Protein AF-A0A7E4ULX9-F1 (afdb_monomer_lite)

Foldseek 3Di:
DVVLVVLLVQLVVLLVVLVVVLVVLVVVLVVLVVCVVVCVDVVSVVVNVLSVLSNVLSVLSNVVSVCSNVVPPDPPVNVVVNVVSNVVSD

Structure (mmCIF, N/CA/C/O backbone):
data_AF-A0A7E4ULX9-F1
#
_entry.id   AF-A0A7E4ULX9-F1
#
loop_
_atom_site.group_PDB
_atom_site.id
_atom_site.type_symbol
_atom_site.label_atom_id
_atom_site.label_alt_id
_atom_site.label_comp_id
_atom_site.label_asym_id
_atom_site.label_entity_id
_atom_site.label_seq_id
_atom_site.pdbx_PDB_ins_code
_atom_site.Cartn_x
_atom_site.Cartn_y
_atom_site.Cartn_z
_atom_site.occupancy
_atom_site.B_iso_or_equiv
_atom_site.auth_seq_id
_atom_site.auth_comp_id
_atom_site.auth_asym_id
_atom_site.auth_atom_id
_atom_site.pdbx_PDB_model_num
ATOM 1 N N . MET A 1 1 ? 15.107 9.418 -24.908 1.00 46.84 1 MET A N 1
ATOM 2 C CA . MET A 1 1 ? 15.678 9.861 -23.617 1.00 46.84 1 MET A CA 1
ATOM 3 C C . MET A 1 1 ? 14.628 10.435 -22.662 1.00 46.84 1 MET A C 1
ATOM 5 O O . MET A 1 1 ? 14.875 10.368 -21.472 1.00 46.84 1 MET A O 1
ATOM 9 N N . GLY A 1 2 ? 13.471 10.929 -23.139 1.00 59.28 2 GLY A N 1
ATOM 10 C CA . GLY A 1 2 ? 12.360 11.357 -22.266 1.00 59.28 2 GLY A CA 1
ATOM 11 C C . GLY A 1 2 ? 11.684 10.210 -21.500 1.00 59.28 2 GLY A C 1
ATOM 12 O O . GLY A 1 2 ? 11.623 10.263 -20.284 1.00 59.28 2 GLY A O 1
ATOM 13 N N . SER A 1 3 ? 11.327 9.113 -22.181 1.00 68.25 3 SER A N 1
ATOM 14 C CA . SER A 1 3 ? 10.551 8.011 -21.578 1.00 68.25 3 SER A CA 1
ATOM 15 C C . SER A 1 3 ? 11.184 7.378 -20.334 1.00 68.25 3 SER A C 1
ATOM 17 O O . SER A 1 3 ? 10.501 7.138 -19.353 1.00 68.25 3 SER A O 1
ATOM 19 N N . PHE A 1 4 ? 12.503 7.164 -20.332 1.00 71.38 4 PHE A N 1
ATOM 20 C CA . PHE A 1 4 ? 13.192 6.540 -19.198 1.00 71.38 4 PHE A CA 1
ATOM 21 C C . PHE A 1 4 ? 13.150 7.402 -17.929 1.00 71.38 4 PHE A C 1
ATOM 23 O O . PHE A 1 4 ? 12.985 6.882 -16.829 1.00 71.38 4 PHE A O 1
ATOM 30 N N . LEU A 1 5 ? 13.317 8.720 -18.073 1.00 79.94 5 LEU A N 1
ATOM 31 C CA . LEU A 1 5 ? 13.272 9.627 -16.930 1.00 79.94 5 LEU A CA 1
ATOM 32 C C . LEU A 1 5 ? 11.851 9.690 -16.355 1.00 79.94 5 LEU A C 1
ATOM 34 O O . LEU A 1 5 ? 11.692 9.717 -15.136 1.00 79.94 5 LEU A O 1
ATOM 38 N N . ASP A 1 6 ? 10.844 9.660 -17.230 1.00 80.12 6 ASP A N 1
ATOM 39 C CA . ASP A 1 6 ? 9.431 9.672 -16.857 1.00 80.12 6 ASP A CA 1
ATOM 40 C C . ASP A 1 6 ? 9.037 8.391 -16.096 1.00 80.12 6 ASP A C 1
ATOM 42 O O . ASP A 1 6 ? 8.398 8.480 -15.047 1.00 80.12 6 ASP A O 1
ATOM 46 N N . ASP A 1 7 ? 9.495 7.217 -16.547 1.00 77.50 7 ASP A N 1
ATOM 47 C CA . ASP A 1 7 ? 9.227 5.925 -15.894 1.00 77.50 7 ASP A CA 1
ATOM 48 C C . ASP A 1 7 ? 9.875 5.832 -14.503 1.00 77.50 7 ASP A C 1
ATOM 50 O O . ASP A 1 7 ? 9.255 5.381 -13.534 1.00 77.50 7 ASP A O 1
ATOM 54 N N . VAL A 1 8 ? 11.122 6.303 -14.379 1.00 82.62 8 VAL A N 1
ATOM 55 C CA . VAL A 1 8 ? 11.844 6.327 -13.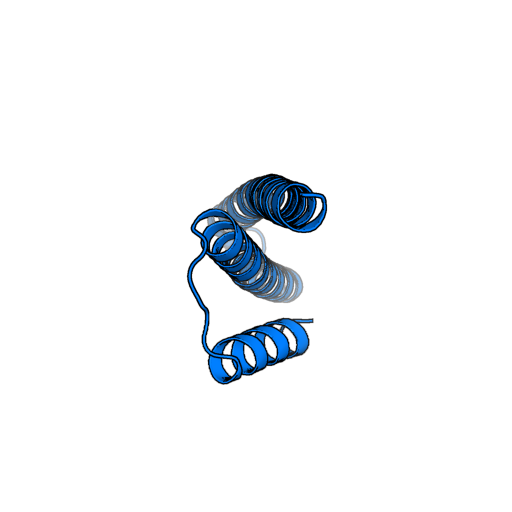097 1.00 82.62 8 VAL A CA 1
ATOM 56 C C . VAL A 1 8 ? 11.212 7.328 -12.132 1.00 82.62 8 VAL A C 1
ATOM 58 O O . VAL A 1 8 ? 11.046 7.027 -10.948 1.00 82.62 8 VAL A O 1
ATOM 61 N N . LEU A 1 9 ? 10.838 8.515 -12.615 1.00 85.81 9 LEU A N 1
ATOM 62 C CA . LEU A 1 9 ? 10.173 9.523 -11.794 1.00 85.81 9 LEU A CA 1
ATOM 63 C C . LEU A 1 9 ? 8.809 9.022 -11.307 1.00 85.81 9 LEU A C 1
ATOM 65 O O . LEU A 1 9 ? 8.503 9.149 -10.120 1.00 85.81 9 LEU A O 1
ATOM 69 N N . CYS A 1 10 ? 8.027 8.407 -12.198 1.00 82.19 10 CYS A N 1
ATOM 70 C CA . CYS A 1 10 ? 6.744 7.794 -11.871 1.00 82.19 10 CYS A CA 1
ATOM 71 C C . CYS A 1 10 ? 6.911 6.727 -10.781 1.00 82.19 10 CYS A C 1
ATOM 73 O O . CYS A 1 10 ? 6.295 6.830 -9.721 1.00 82.19 10 CYS A O 1
ATOM 75 N N . GLY A 1 11 ? 7.829 5.774 -10.978 1.00 83.38 11 GLY A N 1
ATOM 76 C CA . GLY A 1 11 ? 8.103 4.720 -10.002 1.00 83.38 11 GLY A CA 1
ATOM 77 C C . GLY A 1 11 ? 8.525 5.262 -8.631 1.00 83.38 11 GLY A C 1
ATOM 78 O O . GLY A 1 11 ? 7.990 4.834 -7.607 1.00 83.38 11 GLY A O 1
ATOM 79 N N . CYS A 1 12 ? 9.418 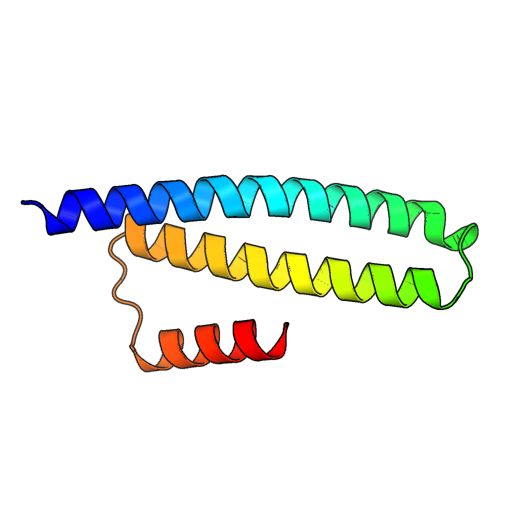6.256 -8.594 1.00 87.56 12 CYS A N 1
ATOM 80 C CA . CYS A 1 12 ? 9.852 6.900 -7.350 1.00 87.56 12 CYS A CA 1
ATOM 81 C C . CYS A 1 12 ? 8.696 7.579 -6.603 1.00 87.56 12 CYS A C 1
ATOM 83 O O . CYS A 1 12 ? 8.570 7.417 -5.387 1.00 87.56 12 CYS A O 1
ATOM 85 N N . LEU A 1 13 ? 7.848 8.328 -7.314 1.00 89.31 13 LEU A N 1
ATOM 86 C CA . LEU A 1 13 ? 6.699 9.005 -6.711 1.00 89.31 13 LEU A CA 1
ATOM 87 C C . LEU A 1 13 ? 5.671 7.993 -6.199 1.00 89.31 13 LEU A C 1
ATOM 89 O O . LEU A 1 13 ? 5.211 8.121 -5.063 1.00 89.31 13 LEU A O 1
ATOM 93 N N . THR A 1 14 ? 5.353 6.964 -6.989 1.00 87.69 14 THR A N 1
ATOM 94 C CA . THR A 1 14 ? 4.408 5.914 -6.593 1.00 87.69 14 THR A CA 1
ATOM 95 C C . THR A 1 14 ? 4.886 5.181 -5.344 1.00 87.69 14 THR A C 1
ATOM 97 O O . THR A 1 14 ? 4.126 5.076 -4.383 1.00 87.69 14 THR A O 1
ATOM 100 N N . VAL A 1 15 ? 6.147 4.734 -5.307 1.00 90.06 15 VAL A N 1
ATOM 101 C CA . VAL A 1 15 ? 6.711 4.047 -4.132 1.00 90.06 15 VAL A CA 1
ATOM 102 C C . VAL A 1 15 ? 6.761 4.976 -2.919 1.00 90.06 15 VAL A C 1
ATOM 104 O O . VAL A 1 15 ? 6.379 4.566 -1.823 1.00 90.06 15 VAL A O 1
ATOM 107 N N . GLY A 1 16 ? 7.190 6.227 -3.107 1.00 88.75 16 GLY A N 1
ATOM 108 C CA . GLY A 1 16 ? 7.301 7.208 -2.030 1.00 88.75 16 GLY A CA 1
ATOM 109 C C . GLY A 1 16 ? 5.956 7.510 -1.370 1.00 88.75 16 GLY A C 1
ATOM 110 O O . GLY A 1 16 ? 5.807 7.327 -0.161 1.00 88.75 16 GLY A O 1
ATOM 111 N N . PHE A 1 17 ? 4.958 7.928 -2.154 1.00 91.12 17 PHE A N 1
ATOM 112 C CA . PHE A 1 17 ? 3.636 8.252 -1.615 1.00 91.12 17 PHE A CA 1
ATOM 113 C C . PHE A 1 17 ? 2.940 7.018 -1.043 1.00 91.12 17 PHE A C 1
ATOM 115 O O . PHE A 1 17 ? 2.492 7.057 0.105 1.00 91.12 17 PHE A O 1
ATOM 122 N N . ALA A 1 18 ? 2.889 5.913 -1.794 1.00 90.38 18 ALA A N 1
ATOM 123 C CA . ALA A 1 18 ? 2.195 4.713 -1.336 1.00 90.38 18 ALA A CA 1
ATOM 124 C C . ALA A 1 18 ? 2.844 4.125 -0.074 1.00 90.38 18 ALA A C 1
ATOM 126 O O . ALA A 1 18 ? 2.133 3.716 0.841 1.00 90.38 18 ALA A O 1
ATOM 127 N N . GLY A 1 19 ? 4.177 4.162 0.030 1.00 88.94 19 GLY A N 1
ATOM 128 C CA . GLY A 1 19 ? 4.903 3.725 1.221 1.00 88.94 19 GLY A CA 1
ATOM 129 C C . GLY A 1 19 ? 4.595 4.569 2.463 1.00 88.94 19 GLY A C 1
ATOM 130 O O . GLY A 1 19 ? 4.371 4.013 3.540 1.00 88.94 19 GLY A O 1
ATOM 131 N N . ILE A 1 20 ? 4.526 5.899 2.324 1.00 92.75 20 ILE A N 1
ATOM 132 C CA . ILE A 1 20 ? 4.177 6.804 3.434 1.00 92.75 20 ILE A CA 1
ATOM 133 C C . ILE A 1 20 ? 2.751 6.537 3.926 1.00 92.75 20 ILE A C 1
ATOM 135 O O . ILE A 1 20 ? 2.534 6.372 5.129 1.00 92.75 20 ILE A O 1
ATOM 139 N N . PHE A 1 21 ? 1.777 6.459 3.014 1.00 91.50 21 PHE A N 1
ATOM 140 C CA . PHE A 1 21 ? 0.393 6.165 3.390 1.00 91.50 21 PHE A CA 1
ATOM 141 C C . PHE A 1 21 ? 0.261 4.771 4.008 1.00 91.50 21 PHE A C 1
ATOM 143 O O . PHE A 1 21 ? -0.411 4.629 5.029 1.00 91.50 21 PHE A O 1
ATOM 150 N N . LEU A 1 22 ? 0.960 3.766 3.470 1.00 91.94 22 LEU A N 1
ATOM 151 C CA . LEU A 1 22 ? 0.953 2.411 4.021 1.00 91.94 22 LEU A CA 1
ATOM 152 C C . LEU A 1 22 ? 1.443 2.406 5.474 1.00 91.94 22 LEU A C 1
ATOM 154 O O . LEU A 1 22 ? 0.811 1.795 6.334 1.00 91.94 22 LEU A O 1
ATOM 158 N N . ALA A 1 23 ? 2.521 3.136 5.774 1.00 91.12 23 ALA A N 1
ATOM 159 C CA . ALA A 1 23 ? 3.025 3.262 7.138 1.00 91.12 23 ALA A CA 1
ATOM 160 C C . ALA A 1 23 ? 1.984 3.888 8.085 1.00 91.12 23 ALA A C 1
ATOM 162 O O . ALA A 1 23 ? 1.777 3.377 9.189 1.00 91.12 23 ALA A O 1
ATOM 163 N N . PHE A 1 24 ? 1.287 4.947 7.655 1.00 92.25 24 PHE A N 1
ATOM 164 C CA . PHE A 1 24 ? 0.221 5.558 8.454 1.00 92.25 24 PHE A CA 1
ATOM 165 C C . PHE A 1 24 ? -0.937 4.592 8.716 1.00 92.25 24 PHE A C 1
ATOM 167 O O . PHE A 1 24 ? -1.365 4.453 9.863 1.00 92.25 24 PHE A O 1
ATOM 174 N N . TYR A 1 25 ? -1.410 3.888 7.687 1.00 90.44 25 TYR A N 1
ATOM 175 C CA . TYR A 1 25 ? -2.501 2.925 7.830 1.00 90.44 25 TYR A CA 1
ATOM 176 C C . TYR A 1 25 ? -2.135 1.754 8.741 1.00 90.44 25 TYR A C 1
ATOM 178 O O . TYR A 1 25 ? -2.935 1.378 9.598 1.00 90.44 25 TYR A O 1
ATOM 186 N N . VAL A 1 26 ? -0.908 1.233 8.647 1.00 90.94 26 VAL A N 1
ATOM 187 C CA . VAL A 1 26 ? -0.420 0.188 9.560 1.00 90.94 26 VAL A CA 1
ATOM 188 C C . VAL A 1 26 ? -0.438 0.675 11.011 1.00 90.94 26 VAL A C 1
ATOM 190 O O . VAL A 1 26 ? -0.889 -0.060 11.890 1.00 90.94 26 VAL A O 1
ATOM 193 N N . VAL A 1 27 ? -0.011 1.915 11.282 1.00 92.12 27 VAL A N 1
ATOM 194 C CA . VAL A 1 27 ? -0.071 2.497 12.636 1.00 92.12 27 VAL A CA 1
ATOM 195 C C . VAL A 1 27 ? -1.516 2.615 13.123 1.00 92.12 27 VAL A C 1
ATOM 197 O O . VAL A 1 27 ? -1.807 2.223 14.255 1.00 92.12 27 VAL A O 1
ATOM 200 N N . ILE A 1 28 ? -2.431 3.100 12.280 1.00 88.69 28 ILE A N 1
ATOM 201 C CA . ILE A 1 28 ? -3.857 3.220 12.619 1.00 88.69 28 ILE A CA 1
ATOM 202 C C . ILE A 1 2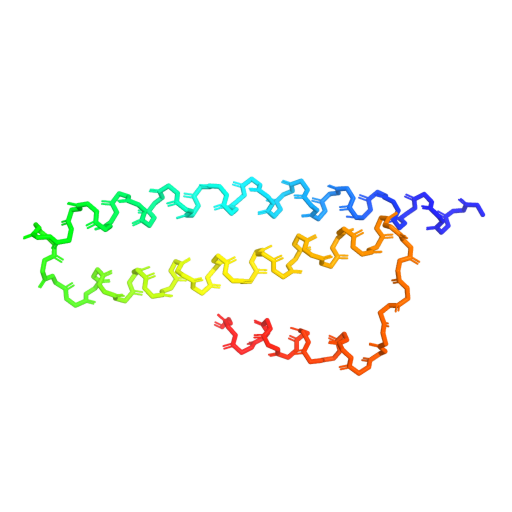8 ? -4.447 1.845 12.948 1.00 88.69 28 ILE A C 1
ATOM 204 O O . ILE A 1 28 ? -5.069 1.685 13.998 1.00 88.69 28 ILE A O 1
ATOM 208 N N . LEU A 1 29 ? -4.203 0.835 12.109 1.00 89.75 29 LEU A N 1
ATOM 209 C CA . LEU A 1 29 ? -4.661 -0.535 12.348 1.00 89.75 29 LEU A CA 1
ATOM 210 C C . LEU A 1 29 ? -4.093 -1.107 13.647 1.00 89.75 29 LEU A C 1
ATOM 212 O O . LEU A 1 29 ? -4.807 -1.769 14.397 1.00 89.75 29 LEU A O 1
ATOM 216 N N . LEU A 1 30 ? -2.827 -0.828 13.955 1.00 89.81 30 LEU A N 1
ATOM 217 C CA . LEU A 1 30 ? -2.190 -1.298 15.182 1.00 89.81 30 LEU A CA 1
ATOM 218 C C . LEU A 1 30 ? -2.831 -0.654 16.423 1.00 89.81 30 LEU A C 1
ATOM 220 O O . LEU A 1 30 ? -3.114 -1.350 17.400 1.00 89.81 30 LEU A O 1
ATOM 224 N N . VAL A 1 31 ? -3.151 0.642 16.360 1.00 88.38 31 VAL A N 1
ATOM 225 C CA . VAL A 1 31 ? -3.899 1.347 17.415 1.00 88.38 31 VAL A CA 1
ATOM 226 C C . VAL A 1 31 ? -5.310 0.779 17.574 1.00 88.38 31 VAL A C 1
ATOM 228 O O . VAL A 1 31 ? -5.734 0.511 18.701 1.00 88.38 31 VAL A O 1
ATOM 231 N N . LEU A 1 32 ? -6.024 0.560 16.466 1.00 84.62 32 LEU A N 1
ATOM 232 C CA . LEU A 1 32 ? -7.369 -0.020 16.474 1.00 84.62 32 LEU A CA 1
ATOM 233 C C . LEU A 1 32 ? -7.367 -1.437 17.058 1.00 84.62 32 LEU A C 1
ATOM 235 O O . LEU A 1 32 ? -8.200 -1.744 17.906 1.00 84.62 32 LEU A O 1
ATOM 239 N N . LYS A 1 33 ? -6.379 -2.262 16.694 1.00 84.00 33 LYS A N 1
ATOM 240 C CA . LYS A 1 33 ? -6.207 -3.622 17.219 1.00 84.00 33 LYS A CA 1
ATOM 241 C C . LYS A 1 33 ? -5.939 -3.634 18.724 1.00 84.00 33 LYS A C 1
ATOM 243 O O . LYS A 1 33 ? -6.543 -4.424 19.437 1.00 84.00 33 LYS A O 1
ATOM 248 N N . ILE A 1 34 ? -5.065 -2.754 19.225 1.00 85.25 34 ILE A N 1
ATOM 249 C CA . ILE A 1 34 ? -4.764 -2.658 20.668 1.00 85.25 34 ILE A CA 1
ATOM 250 C C . ILE A 1 34 ? -5.987 -2.199 21.470 1.00 85.25 34 ILE A C 1
ATOM 252 O O . ILE A 1 34 ? -6.136 -2.540 22.640 1.00 85.25 34 ILE A O 1
ATOM 256 N N . ARG A 1 35 ? -6.850 -1.374 20.871 1.00 79.62 35 ARG A N 1
ATOM 257 C CA . ARG A 1 35 ? -8.011 -0.785 21.550 1.00 79.62 35 ARG A CA 1
ATOM 258 C C . ARG A 1 35 ? -9.317 -1.508 21.235 1.00 79.62 35 ARG A C 1
ATOM 260 O O . ARG A 1 35 ? -10.364 -1.012 21.646 1.00 79.62 35 ARG A O 1
ATOM 267 N N . HIS A 1 36 ? -9.253 -2.659 20.571 1.00 70.62 36 HIS A N 1
ATOM 268 C CA . HIS A 1 36 ? -10.413 -3.435 20.142 1.00 70.62 36 HIS A CA 1
ATOM 269 C C . HIS A 1 36 ? -11.375 -3.713 21.310 1.00 70.62 36 HIS A C 1
ATOM 271 O O . HIS A 1 36 ? -12.574 -3.475 21.206 1.00 70.62 36 HIS A O 1
ATOM 277 N N . ASP A 1 37 ? -10.832 -4.052 22.480 1.00 68.31 37 ASP A N 1
ATOM 278 C CA . ASP A 1 37 ? -11.590 -4.347 23.705 1.00 68.31 37 ASP A CA 1
ATOM 279 C C . ASP A 1 37 ? -12.420 -3.153 24.219 1.00 68.31 37 ASP A C 1
ATOM 281 O O . ASP A 1 37 ? -13.391 -3.326 24.955 1.00 68.31 37 ASP A O 1
ATOM 285 N N . LYS A 1 38 ? -12.031 -1.922 23.856 1.00 67.31 38 LYS A N 1
ATOM 286 C CA . LYS A 1 38 ? -12.718 -0.680 24.253 1.00 67.31 38 LYS A CA 1
ATOM 287 C C . LYS A 1 38 ? -13.707 -0.179 23.207 1.00 67.31 38 LYS A C 1
ATOM 289 O O . LYS A 1 38 ? -14.526 0.683 23.519 1.00 67.31 38 LYS A O 1
ATOM 294 N N . PHE A 1 39 ? -13.627 -0.695 21.988 1.00 66.00 39 PHE A N 1
ATOM 295 C CA . PHE A 1 39 ? -14.366 -0.208 20.835 1.00 66.00 39 PHE A CA 1
ATOM 296 C C . PHE A 1 39 ? -15.190 -1.343 20.225 1.00 66.00 39 PHE A C 1
ATOM 298 O O . PHE A 1 39 ? -14.978 -1.759 19.095 1.00 66.00 39 PHE A O 1
ATOM 305 N N . ASN A 1 40 ? -16.161 -1.841 20.991 1.00 66.25 40 ASN A N 1
ATOM 306 C CA . ASN A 1 40 ? -16.992 -2.986 20.611 1.00 66.25 40 ASN A CA 1
ATOM 307 C C . ASN A 1 40 ? -18.195 -2.597 19.723 1.00 66.25 40 ASN A C 1
ATOM 309 O O . ASN A 1 40 ? -19.261 -3.205 19.801 1.00 66.25 40 ASN A O 1
ATOM 313 N N . ALA A 1 41 ? -18.067 -1.519 18.942 1.00 79.12 41 ALA A N 1
ATOM 314 C CA . ALA A 1 41 ? -19.126 -1.061 18.048 1.00 79.12 41 ALA A CA 1
ATOM 315 C C . ALA A 1 41 ? -18.866 -1.565 16.615 1.00 79.12 41 ALA A C 1
ATOM 317 O O . ALA A 1 41 ? -17.723 -1.482 16.163 1.00 79.12 41 ALA A O 1
ATOM 318 N N . PRO A 1 42 ? -19.902 -1.989 15.862 1.00 81.38 42 PRO A N 1
ATOM 319 C CA . PRO A 1 42 ? -19.763 -2.529 14.498 1.00 81.38 42 PRO A CA 1
ATOM 320 C C . PRO A 1 42 ? -19.004 -1.610 13.529 1.00 81.38 42 PRO A C 1
ATOM 322 O O . PRO A 1 42 ? -18.341 -2.066 12.604 1.00 81.38 42 PRO A O 1
ATOM 325 N N . ILE A 1 43 ? -19.069 -0.299 13.769 1.00 84.50 43 ILE A N 1
ATOM 326 C CA . ILE A 1 43 ? -18.340 0.719 13.005 1.00 84.50 43 ILE A CA 1
ATOM 327 C C . ILE A 1 43 ? -16.822 0.505 13.076 1.00 84.50 43 ILE A C 1
ATOM 329 O O . ILE A 1 43 ? -16.142 0.689 12.074 1.00 84.50 43 ILE A O 1
ATOM 333 N N . TYR A 1 44 ? -16.276 0.087 14.219 1.00 82.06 44 TYR A N 1
ATOM 334 C CA . TYR A 1 44 ? -14.831 -0.118 14.357 1.00 82.06 44 TYR A CA 1
ATOM 335 C C . TYR A 1 44 ? -14.338 -1.327 13.571 1.00 82.06 44 TYR A C 1
ATOM 337 O O . TYR A 1 44 ? -13.267 -1.262 12.974 1.00 82.06 44 TYR A O 1
ATOM 345 N N . GLU A 1 45 ? -15.130 -2.396 13.524 1.00 83.50 45 GLU A N 1
ATOM 346 C CA . GLU A 1 45 ? -14.835 -3.569 12.700 1.00 83.50 45 GLU A CA 1
ATOM 347 C C . GLU A 1 45 ? -14.848 -3.205 11.208 1.00 83.50 45 GLU A C 1
ATOM 349 O O . GLU A 1 45 ? -13.930 -3.560 10.468 1.00 83.50 45 GLU A O 1
ATOM 354 N N . GLN A 1 46 ? -15.828 -2.405 10.775 1.00 86.94 46 GLN A N 1
ATOM 355 C CA . GLN A 1 46 ? -15.880 -1.887 9.405 1.00 86.94 46 GLN A CA 1
ATOM 356 C C . GLN A 1 46 ? -14.677 -0.994 9.075 1.00 86.94 46 GLN A C 1
ATOM 358 O O . GLN A 1 46 ? -14.042 -1.191 8.041 1.00 86.94 46 GLN A O 1
ATOM 363 N N . MET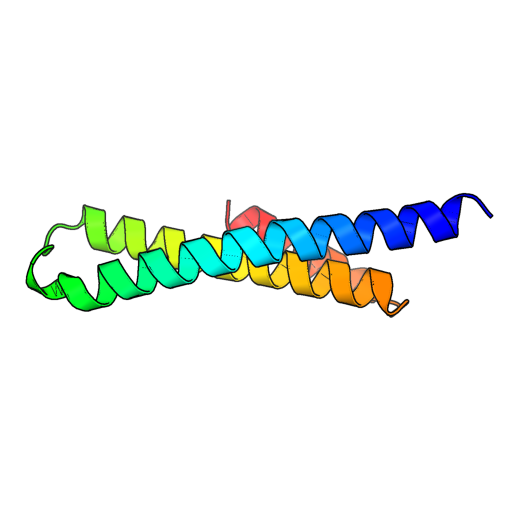 A 1 47 ? -14.316 -0.060 9.962 1.00 87.25 47 MET A N 1
ATOM 364 C CA . MET A 1 47 ? -13.144 0.807 9.780 1.00 87.25 47 MET A CA 1
ATOM 365 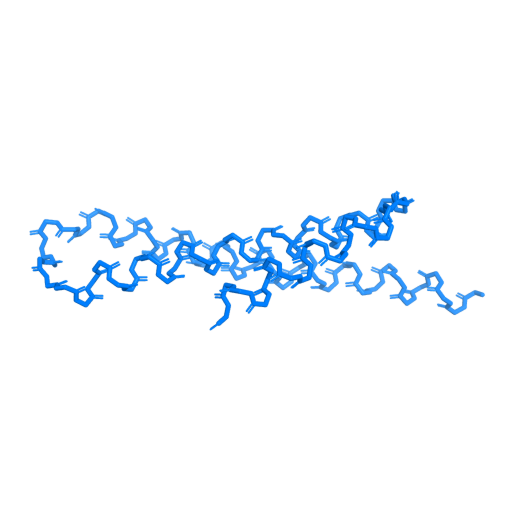C C . MET A 1 47 ? -11.835 0.010 9.737 1.00 87.25 47 MET A C 1
ATOM 367 O O . MET A 1 47 ? -10.935 0.342 8.968 1.00 87.25 47 MET A O 1
ATOM 371 N N . PHE A 1 48 ? -11.724 -1.053 10.535 1.00 87.94 48 PHE A N 1
ATOM 372 C CA . PHE A 1 48 ? -10.558 -1.932 10.528 1.00 87.94 48 PHE A CA 1
ATOM 373 C C . PHE A 1 48 ? -10.447 -2.710 9.209 1.00 87.94 48 PHE A C 1
ATOM 375 O O . PHE A 1 48 ? -9.373 -2.749 8.610 1.00 87.94 48 PHE A O 1
ATOM 382 N N . ASN A 1 49 ? -11.559 -3.257 8.709 1.00 88.06 49 ASN A N 1
ATOM 383 C CA . ASN A 1 49 ? -11.593 -3.965 7.426 1.00 88.06 49 ASN A CA 1
ATOM 384 C C . ASN A 1 49 ? -11.304 -3.035 6.232 1.00 88.06 49 ASN A C 1
ATOM 386 O O . ASN A 1 49 ? -10.560 -3.420 5.327 1.00 88.06 49 ASN A O 1
ATOM 390 N N . MET A 1 50 ? -11.820 -1.800 6.251 1.00 88.94 50 MET A N 1
ATOM 391 C CA . MET A 1 50 ? -11.456 -0.769 5.267 1.00 88.94 50 MET A CA 1
ATOM 392 C C . MET A 1 50 ? -9.960 -0.445 5.336 1.00 88.94 50 MET A C 1
ATOM 394 O O . MET A 1 50 ? -9.281 -0.480 4.319 1.00 88.94 50 MET A O 1
ATOM 398 N N . GLY A 1 51 ? -9.405 -0.244 6.536 1.00 90.38 51 GLY A N 1
ATOM 399 C CA . GLY A 1 51 ? -7.975 0.034 6.685 1.00 90.38 51 GLY A CA 1
ATOM 400 C C . GLY A 1 51 ? -7.069 -1.113 6.213 1.00 90.38 51 GLY A C 1
ATOM 401 O O . GLY A 1 51 ? -5.994 -0.858 5.671 1.00 90.38 51 GLY A O 1
ATOM 402 N N . ILE A 1 52 ? -7.488 -2.376 6.377 1.00 90.50 52 ILE A N 1
ATOM 403 C CA . ILE A 1 52 ? -6.777 -3.534 5.803 1.00 90.50 52 ILE A CA 1
ATOM 404 C C . ILE A 1 52 ? -6.816 -3.480 4.274 1.00 90.50 52 ILE A C 1
ATOM 406 O O . ILE A 1 52 ? -5.799 -3.724 3.625 1.00 90.50 52 ILE A O 1
ATOM 410 N N . THR A 1 53 ? -7.976 -3.156 3.711 1.00 91.06 53 THR A N 1
ATOM 411 C CA . THR A 1 53 ? -8.178 -3.047 2.262 1.00 91.06 53 THR A CA 1
ATOM 412 C C . THR A 1 53 ? -7.277 -1.967 1.661 1.00 91.06 53 THR A C 1
ATOM 414 O O . THR A 1 53 ? -6.527 -2.249 0.722 1.00 91.06 53 THR A O 1
ATOM 417 N N . ASP A 1 54 ? -7.219 -0.797 2.300 1.00 89.44 54 ASP A N 1
ATOM 418 C CA . ASP A 1 54 ? -6.324 0.302 1.923 1.00 89.44 54 ASP A CA 1
ATOM 419 C C . ASP A 1 54 ? -4.846 -0.119 1.999 1.00 89.44 54 ASP A C 1
ATOM 421 O O . ASP A 1 54 ? -4.057 0.185 1.102 1.00 89.44 54 ASP A O 1
ATOM 425 N N . CYS A 1 55 ? -4.453 -0.887 3.025 1.00 92.31 55 CYS A N 1
ATOM 426 C CA . CYS A 1 55 ? -3.093 -1.431 3.121 1.00 92.31 55 CYS A CA 1
ATOM 427 C C . CYS A 1 55 ? -2.749 -2.361 1.951 1.00 92.31 55 CYS A C 1
ATOM 429 O O . CYS A 1 55 ? -1.647 -2.274 1.407 1.00 92.31 55 CYS A O 1
ATOM 431 N N . ILE A 1 56 ? -3.666 -3.256 1.565 1.00 90.81 56 ILE A N 1
ATOM 432 C CA . ILE A 1 56 ? -3.460 -4.180 0.440 1.00 90.81 56 ILE A CA 1
ATOM 433 C C . ILE A 1 56 ? -3.301 -3.388 -0.859 1.00 90.81 56 ILE A C 1
ATOM 435 O O . ILE A 1 56 ? -2.369 -3.640 -1.623 1.00 90.81 56 ILE A O 1
ATOM 439 N N . GLN A 1 57 ? -4.162 -2.398 -1.087 1.00 89.88 57 GLN A N 1
ATOM 440 C CA . GLN A 1 57 ? -4.090 -1.543 -2.266 1.00 89.88 57 GLN A CA 1
ATOM 441 C C . GLN A 1 57 ? -2.769 -0.760 -2.329 1.00 89.88 57 GLN A C 1
ATOM 443 O O . GLN A 1 57 ? -2.082 -0.773 -3.353 1.00 89.88 57 GLN A O 1
ATOM 448 N N . LEU A 1 58 ? -2.376 -0.107 -1.232 1.00 90.81 58 LEU A N 1
ATOM 449 C CA . LEU A 1 58 ? -1.124 0.650 -1.159 1.00 90.81 58 LEU A CA 1
ATOM 450 C C . LEU A 1 58 ? 0.097 -0.257 -1.344 1.00 90.81 58 LEU A C 1
ATOM 452 O O . LEU A 1 58 ? 1.047 0.125 -2.026 1.00 90.81 58 LEU A O 1
ATOM 456 N N . PHE A 1 59 ? 0.057 -1.478 -0.809 1.00 89.19 59 PHE A N 1
ATOM 457 C CA . PHE A 1 59 ? 1.104 -2.471 -1.030 1.00 89.19 59 PHE A CA 1
ATOM 458 C C . PHE A 1 59 ? 1.236 -2.854 -2.511 1.00 89.19 59 PHE A C 1
ATOM 460 O O . PHE A 1 59 ? 2.351 -2.892 -3.030 1.00 89.19 59 PHE A O 1
ATOM 467 N N . LEU A 1 60 ? 0.119 -3.074 -3.215 1.00 89.69 60 LEU A N 1
ATOM 468 C CA . LEU A 1 60 ? 0.130 -3.351 -4.657 1.00 89.69 60 LEU A CA 1
ATOM 469 C C . LEU A 1 60 ? 0.692 -2.172 -5.464 1.00 89.69 60 LEU A C 1
ATOM 471 O O . LEU A 1 60 ? 1.456 -2.391 -6.405 1.00 89.69 60 LEU A O 1
ATOM 475 N N . HIS A 1 61 ? 0.389 -0.930 -5.069 1.00 88.44 61 HIS A N 1
ATOM 476 C CA . HIS A 1 61 ? 0.987 0.260 -5.682 1.00 88.44 61 HIS A CA 1
ATOM 477 C C . HIS A 1 61 ? 2.500 0.341 -5.460 1.00 88.44 61 HIS A C 1
ATOM 479 O O . HIS A 1 61 ? 3.236 0.616 -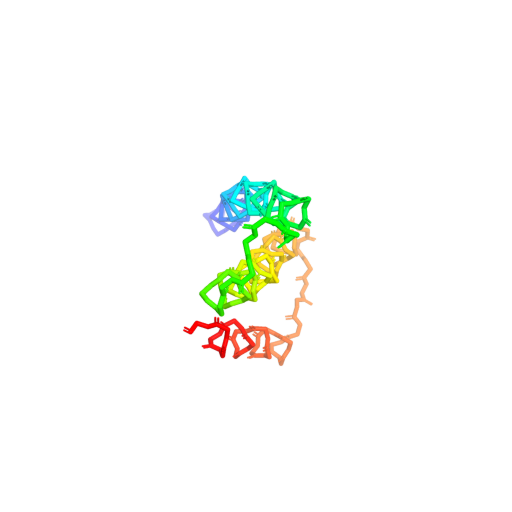6.408 1.00 88.44 61 HIS A O 1
ATOM 485 N N . VAL A 1 62 ? 2.981 0.064 -4.242 1.00 88.69 62 VAL A N 1
ATOM 486 C CA . VAL A 1 62 ? 4.424 -0.014 -3.964 1.00 88.69 62 VAL A CA 1
ATOM 487 C C . VAL A 1 62 ? 5.070 -1.094 -4.830 1.00 88.69 62 VAL A C 1
ATOM 489 O O . VAL A 1 62 ? 6.094 -0.832 -5.456 1.00 88.69 62 VAL A O 1
ATOM 492 N N . LEU A 1 63 ? 4.462 -2.280 -4.917 1.00 87.06 63 LEU A N 1
ATOM 493 C CA . LEU A 1 63 ? 4.987 -3.386 -5.718 1.00 87.06 63 LEU A CA 1
ATOM 494 C C . LEU A 1 63 ? 5.079 -3.009 -7.206 1.00 87.06 63 LEU A C 1
ATOM 496 O O . LEU A 1 63 ? 6.123 -3.207 -7.823 1.00 87.06 63 LEU A O 1
ATOM 500 N N . GLY A 1 64 ? 4.025 -2.399 -7.757 1.00 83.94 64 GLY A N 1
ATOM 501 C CA . GLY A 1 64 ? 4.003 -1.912 -9.138 1.00 83.94 64 GLY A CA 1
ATOM 502 C C . GLY A 1 64 ? 5.057 -0.835 -9.403 1.00 83.94 64 GLY A C 1
ATOM 503 O O . GLY A 1 64 ? 5.782 -0.913 -10.395 1.00 83.94 64 GLY A O 1
ATOM 504 N N . GLY A 1 65 ? 5.214 0.124 -8.486 1.00 85.12 65 GLY A N 1
ATOM 505 C CA . GLY A 1 65 ? 6.254 1.150 -8.578 1.00 85.12 65 GLY A CA 1
ATOM 506 C C . GLY A 1 65 ? 7.672 0.568 -8.518 1.00 85.12 65 GLY A C 1
ATOM 507 O O . GLY A 1 65 ? 8.531 0.966 -9.303 1.00 85.12 65 GLY A O 1
ATOM 508 N N . VAL A 1 66 ? 7.914 -0.430 -7.657 1.00 85.44 66 VAL A N 1
ATOM 509 C CA . VAL A 1 66 ? 9.199 -1.151 -7.588 1.00 85.44 66 VAL A CA 1
ATOM 510 C C . VAL A 1 66 ? 9.471 -1.919 -8.879 1.00 85.44 66 VAL A C 1
ATOM 512 O O . VAL A 1 66 ? 10.587 -1.855 -9.389 1.00 85.44 66 VAL A O 1
ATOM 515 N N . CYS A 1 67 ? 8.478 -2.611 -9.440 1.00 83.44 67 CYS A N 1
ATOM 516 C CA . CYS A 1 67 ? 8.636 -3.302 -10.720 1.00 83.44 67 CYS A CA 1
ATOM 517 C C . CYS A 1 67 ? 8.958 -2.333 -11.866 1.00 83.44 67 CYS A C 1
ATOM 519 O O . CYS A 1 67 ? 9.837 -2.636 -12.671 1.00 83.44 67 CYS A O 1
ATOM 521 N N . SER A 1 68 ? 8.316 -1.158 -11.894 1.00 79.88 68 SER A N 1
ATOM 522 C CA . SER A 1 68 ? 8.625 -0.087 -12.851 1.00 79.88 68 SER A CA 1
ATOM 523 C C . SER A 1 68 ? 10.074 0.394 -12.714 1.00 79.88 68 SER A C 1
ATOM 525 O O . SER A 1 68 ? 10.784 0.521 -13.708 1.00 79.88 68 SER A O 1
ATOM 527 N N . LEU A 1 69 ? 10.551 0.608 -11.481 1.00 82.31 69 LEU A N 1
ATOM 528 C CA . LEU A 1 69 ? 11.936 1.022 -11.210 1.00 82.31 69 LEU A CA 1
ATOM 529 C C . LEU A 1 69 ? 12.962 -0.058 -11.562 1.00 82.31 69 LEU A C 1
ATOM 531 O O . LEU A 1 69 ? 14.045 0.250 -12.055 1.00 82.31 69 LEU A O 1
ATOM 535 N N . ALA A 1 70 ? 12.627 -1.320 -11.304 1.00 82.56 70 ALA A N 1
ATOM 536 C CA . ALA A 1 70 ? 13.485 -2.464 -11.581 1.00 82.56 70 ALA A CA 1
ATOM 537 C C . ALA A 1 70 ? 13.443 -2.911 -13.054 1.00 82.56 70 ALA A C 1
ATOM 539 O O . ALA A 1 70 ? 14.118 -3.877 -13.404 1.00 82.56 70 ALA A O 1
ATOM 540 N N . GLN A 1 71 ? 12.660 -2.224 -13.900 1.00 77.69 71 GLN A N 1
ATOM 541 C CA . GLN A 1 71 ? 12.425 -2.571 -15.305 1.00 77.69 71 GLN A CA 1
ATOM 542 C C . GLN A 1 71 ? 11.976 -4.028 -15.487 1.00 77.69 71 GLN A C 1
ATOM 544 O O . GLN A 1 71 ? 12.337 -4.695 -16.456 1.00 77.69 71 GLN A O 1
ATOM 549 N N . PHE A 1 72 ? 11.202 -4.541 -14.527 1.00 77.44 72 PHE A N 1
ATOM 550 C CA . PHE A 1 72 ? 10.607 -5.864 -14.646 1.00 77.44 72 PHE A CA 1
ATOM 551 C C . PHE A 1 72 ? 9.462 -5.801 -15.655 1.00 77.44 72 PHE A C 1
ATOM 553 O O . PHE A 1 72 ? 8.472 -5.105 -15.425 1.00 77.44 72 PHE A O 1
ATOM 560 N N . ASP A 1 73 ? 9.568 -6.572 -16.737 1.00 70.69 73 ASP A N 1
ATOM 561 C CA . ASP A 1 73 ? 8.452 -6.799 -17.652 1.00 70.69 73 ASP A CA 1
ATOM 562 C C . ASP A 1 73 ? 7.354 -7.586 -16.925 1.00 70.69 73 ASP A C 1
ATOM 564 O O . ASP A 1 73 ? 7.408 -8.812 -16.787 1.00 70.69 73 ASP A O 1
ATOM 568 N N . ILE A 1 74 ? 6.349 -6.869 -16.419 1.00 71.81 74 ILE A N 1
ATOM 569 C CA . ILE A 1 74 ? 5.140 -7.485 -15.881 1.00 71.81 74 ILE A CA 1
ATOM 570 C C . ILE A 1 74 ? 4.289 -7.947 -17.071 1.00 71.81 74 ILE A C 1
ATOM 572 O O . ILE A 1 74 ? 3.916 -7.121 -17.908 1.00 71.81 74 ILE A O 1
ATOM 576 N N . PRO A 1 75 ? 3.908 -9.237 -17.144 1.00 80.88 75 PRO A N 1
ATOM 577 C CA . PRO A 1 75 ? 3.017 -9.711 -18.190 1.00 80.88 75 PRO A CA 1
ATOM 578 C C . PRO A 1 75 ? 1.709 -8.902 -18.196 1.00 80.88 75 PRO A C 1
ATOM 580 O O . PRO A 1 75 ? 1.136 -8.657 -17.129 1.00 80.88 75 PRO A O 1
ATOM 583 N N . PRO A 1 76 ? 1.174 -8.530 -19.370 1.00 76.75 76 PRO A N 1
ATOM 584 C CA . PRO A 1 76 ? -0.020 -7.688 -19.466 1.00 76.75 76 PRO A CA 1
ATOM 585 C C . PRO A 1 76 ? -1.246 -8.297 -18.768 1.00 76.75 76 PRO A C 1
ATOM 587 O O . PRO A 1 76 ? -2.114 -7.566 -18.292 1.00 76.75 76 PRO A O 1
ATOM 590 N N . ASP A 1 77 ? -1.308 -9.624 -18.656 1.00 79.81 77 ASP A N 1
ATOM 591 C CA . ASP A 1 77 ? -2.369 -10.319 -17.925 1.00 79.81 77 ASP A CA 1
ATOM 592 C C . ASP A 1 77 ? -2.276 -10.103 -16.409 1.00 79.81 77 ASP A C 1
ATOM 594 O O . ASP A 1 77 ? -3.301 -9.925 -15.753 1.00 79.81 77 ASP A O 1
ATOM 598 N N . VAL A 1 78 ? -1.061 -10.036 -15.854 1.00 77.06 78 VAL A N 1
ATOM 599 C CA . VAL A 1 78 ? -0.837 -9.745 -14.429 1.00 77.06 78 VAL A CA 1
ATOM 600 C C . VAL A 1 78 ? -1.225 -8.301 -14.126 1.00 77.06 78 VAL A C 1
ATOM 602 O O . VAL A 1 78 ? -1.931 -8.060 -13.150 1.00 77.06 78 VAL A O 1
ATOM 605 N N . ASN A 1 79 ? -0.857 -7.356 -14.996 1.00 76.81 79 ASN A N 1
ATOM 606 C CA . ASN A 1 79 ? -1.233 -5.953 -14.822 1.00 76.81 79 ASN A CA 1
ATOM 607 C C . ASN A 1 79 ? -2.764 -5.770 -14.806 1.00 76.81 79 ASN A C 1
ATOM 609 O O . ASN A 1 79 ? -3.301 -5.120 -13.914 1.00 76.81 79 ASN A O 1
ATOM 613 N N . LYS A 1 80 ? -3.488 -6.441 -15.715 1.00 78.75 80 LYS A N 1
ATOM 614 C CA . LYS A 1 80 ? -4.964 -6.425 -15.741 1.00 78.75 80 LYS A CA 1
ATOM 615 C C . LYS A 1 80 ? -5.595 -7.024 -14.486 1.00 78.75 80 LYS A C 1
ATOM 617 O O . LYS A 1 80 ? -6.651 -6.564 -14.056 1.00 78.75 80 LYS A O 1
ATOM 622 N N . VAL A 1 81 ? -5.004 -8.083 -13.928 1.00 83.31 81 VAL A N 1
ATOM 623 C CA . VAL A 1 81 ? -5.503 -8.696 -12.687 1.00 83.31 81 VAL A CA 1
ATOM 624 C C . VAL A 1 81 ? -5.282 -7.757 -11.505 1.00 83.31 81 VAL A C 1
ATOM 626 O O . VAL A 1 81 ? -6.203 -7.576 -10.716 1.00 83.31 81 VAL A O 1
ATOM 629 N N . VAL A 1 82 ? -4.108 -7.128 -11.408 1.00 80.31 82 VAL A N 1
ATOM 630 C CA . VAL A 1 82 ? -3.795 -6.162 -10.344 1.00 80.31 82 VAL A CA 1
ATOM 631 C C . VAL A 1 82 ? -4.702 -4.935 -10.435 1.00 80.31 82 VAL A C 1
ATOM 633 O O . VAL A 1 82 ? -5.274 -4.539 -9.426 1.00 80.31 82 VAL A O 1
ATOM 636 N N . GLU A 1 83 ? -4.915 -4.386 -11.632 1.00 79.38 83 GLU A N 1
ATOM 637 C CA . GLU A 1 83 ? -5.822 -3.252 -11.851 1.00 79.38 83 GLU A CA 1
ATOM 638 C C . GLU A 1 83 ? -7.265 -3.587 -11.445 1.00 79.38 83 GLU A C 1
ATOM 640 O O . GLU A 1 83 ? -7.901 -2.831 -10.711 1.00 79.38 83 GLU A O 1
ATOM 645 N N . LYS A 1 84 ? -7.772 -4.759 -11.853 1.00 81.06 84 LYS A N 1
ATOM 646 C CA . LYS A 1 84 ? -9.103 -5.230 -11.440 1.00 81.06 84 LYS A CA 1
ATOM 647 C C . LYS A 1 84 ? -9.197 -5.459 -9.938 1.00 81.06 84 LYS A C 1
ATOM 649 O O . LYS A 1 84 ? -10.231 -5.158 -9.355 1.00 81.06 84 LYS A O 1
ATOM 654 N N . LEU A 1 85 ? -8.149 -6.006 -9.325 1.00 80.00 85 LEU A N 1
ATOM 655 C CA . LEU A 1 85 ? -8.115 -6.235 -7.887 1.00 80.00 85 LEU A CA 1
ATOM 656 C C . LEU A 1 85 ? -8.175 -4.901 -7.142 1.00 80.00 85 LEU A C 1
ATOM 658 O O . LEU A 1 85 ? -8.995 -4.761 -6.248 1.00 80.00 85 LEU A O 1
ATOM 662 N N . VAL A 1 86 ? -7.387 -3.909 -7.560 1.00 76.56 86 VAL A N 1
ATOM 663 C CA . VAL A 1 86 ? -7.433 -2.554 -6.992 1.00 76.56 86 VAL A CA 1
ATOM 664 C C . VAL A 1 86 ? -8.814 -1.921 -7.176 1.00 76.56 86 VAL A C 1
ATOM 666 O O . VAL A 1 86 ? -9.349 -1.377 -6.221 1.00 76.56 86 VAL A O 1
ATOM 669 N N . LEU A 1 87 ? -9.435 -2.048 -8.352 1.00 78.00 87 LEU A N 1
ATOM 670 C CA . LEU A 1 87 ? -10.781 -1.517 -8.605 1.00 78.00 87 LEU A CA 1
ATOM 671 C C . LEU A 1 87 ? -11.878 -2.164 -7.751 1.00 78.00 87 LEU A C 1
ATOM 673 O O . LEU A 1 87 ? -12.851 -1.496 -7.433 1.00 78.00 87 LEU A O 1
ATOM 677 N N . VAL A 1 88 ? -11.754 -3.449 -7.410 1.00 78.44 88 VAL A N 1
ATOM 678 C CA . VAL A 1 88 ? -12.718 -4.155 -6.542 1.00 78.44 88 VAL A CA 1
ATOM 679 C C . VAL A 1 88 ? -12.541 -3.778 -5.067 1.00 78.44 88 VAL A C 1
ATOM 681 O O . VAL A 1 88 ? -13.463 -3.960 -4.276 1.00 78.44 88 VAL A O 1
ATOM 684 N N . LEU A 1 89 ? -11.361 -3.285 -4.692 1.00 71.00 89 LEU A N 1
ATOM 685 C CA . LEU A 1 89 ? -11.048 -2.855 -3.330 1.00 71.00 89 LEU A CA 1
ATOM 686 C C . LEU A 1 89 ? -11.512 -1.409 -3.035 1.00 71.00 89 LEU A C 1
ATOM 688 O O . LEU A 1 89 ? -11.465 -1.013 -1.873 1.00 71.00 89 LEU A O 1
ATOM 692 N N . ILE A 1 90 ? -11.979 -0.659 -4.048 1.00 64.06 90 ILE A N 1
ATOM 693 C CA . ILE A 1 90 ? -12.562 0.700 -3.956 1.00 64.06 90 ILE A CA 1
ATOM 694 C C . ILE A 1 90 ? -14.091 0.614 -3.898 1.00 64.06 90 ILE A C 1
ATOM 696 O O . ILE A 1 90 ? -14.690 1.347 -3.078 1.00 64.06 90 ILE A O 1
#

Organism: Panagrellus redivivus (NCBI:txid6233)

Sequence (90 aa):
MGSFLDDVLCGCLTVGFAGIFLAFYVVILLVLKIRHDKFNAPIYEQMFNMGITDCIQLFLHVLGGVCSLAQFDIPPDVNKVVEKLVLVLI

Radius of gyration: 16.29 Å; chains: 1; bounding box: 35×22×48 Å

Secondary structure (DSSP, 8-state):
-HHHHHHHHHHHHHHHHHHHHHHHHHHHHHHHHHTGGG--SHHHHHHHHHHHHHHHHHHHHHHHHHHHHTT----HHHHHHHHHHHHHT-

pLDDT: mean 82.59, std 8.46, range [46.84, 92.75]